Protein AF-A0A3B0YNT1-F1 (afdb_monomer_lite)

Structure (mmCIF, N/CA/C/O backbone):
data_AF-A0A3B0YNT1-F1
#
_entry.id   AF-A0A3B0YNT1-F1
#
loop_
_atom_site.group_PDB
_atom_site.id
_atom_site.type_symbol
_atom_site.label_atom_id
_atom_site.label_alt_id
_atom_site.label_comp_id
_atom_site.label_asym_id
_atom_site.label_entity_id
_atom_site.label_seq_id
_atom_site.pdbx_PDB_ins_code
_atom_site.Cartn_x
_atom_site.Cartn_y
_atom_site.Cartn_z
_atom_site.occupancy
_atom_site.B_iso_or_equiv
_atom_site.auth_seq_id
_atom_site.auth_comp_id
_atom_site.auth_asym_id
_atom_site.auth_atom_id
_atom_site.pdbx_PDB_model_num
ATOM 1 N N . ALA A 1 1 ? -10.530 -6.717 -7.337 1.00 82.69 1 ALA A N 1
ATOM 2 C CA . ALA A 1 1 ? -10.823 -7.277 -6.006 1.00 82.69 1 ALA A CA 1
ATOM 3 C C . ALA A 1 1 ? -12.013 -6.516 -5.435 1.00 82.69 1 ALA A C 1
ATOM 5 O O . ALA A 1 1 ? -12.396 -5.521 -6.038 1.00 82.69 1 ALA A O 1
ATOM 6 N N . GLY A 1 2 ? -12.631 -6.996 -4.361 1.00 87.44 2 GLY A N 1
ATOM 7 C CA . GLY A 1 2 ? -13.649 -6.229 -3.646 1.00 87.44 2 GLY A CA 1
ATOM 8 C C . GLY A 1 2 ? -13.681 -6.612 -2.176 1.00 87.44 2 GLY A C 1
ATOM 9 O O . GLY A 1 2 ? -13.383 -7.758 -1.836 1.00 87.44 2 GLY A O 1
ATOM 10 N N . LEU A 1 3 ? -14.031 -5.657 -1.325 1.00 87.06 3 LEU A N 1
ATOM 11 C CA . LEU A 1 3 ? -14.045 -5.813 0.122 1.00 87.06 3 LEU A CA 1
ATOM 12 C C . LEU A 1 3 ? -15.486 -5.715 0.644 1.00 87.06 3 LEU A C 1
ATOM 14 O O . LEU A 1 3 ? -16.191 -4.754 0.346 1.00 87.06 3 LEU A O 1
ATOM 18 N N . VAL A 1 4 ? -15.930 -6.724 1.401 1.00 87.44 4 VAL A N 1
ATOM 19 C CA . VAL A 1 4 ? -17.260 -6.772 2.034 1.00 87.44 4 VAL A CA 1
ATOM 20 C C . VAL A 1 4 ? -17.080 -7.149 3.501 1.00 87.44 4 VAL A C 1
ATOM 22 O O . VAL A 1 4 ? -16.657 -8.266 3.811 1.00 87.44 4 VAL A O 1
ATOM 25 N N . GLY A 1 5 ? -17.373 -6.226 4.418 1.00 87.31 5 GLY A N 1
ATOM 26 C CA . GLY A 1 5 ? -17.035 -6.382 5.832 1.00 87.31 5 GLY A CA 1
ATOM 27 C C . GLY A 1 5 ? -15.545 -6.687 6.016 1.00 87.31 5 GLY A C 1
ATOM 28 O O . GLY A 1 5 ? -14.683 -5.915 5.611 1.00 87.31 5 GLY A O 1
ATOM 29 N N . THR A 1 6 ? -15.226 -7.846 6.593 1.00 88.81 6 THR A N 1
ATOM 30 C CA . THR A 1 6 ? -13.840 -8.309 6.803 1.00 88.81 6 THR A CA 1
ATOM 31 C C . THR A 1 6 ? -13.344 -9.285 5.729 1.00 88.81 6 THR A C 1
ATOM 33 O O . THR A 1 6 ? -12.301 -9.918 5.898 1.00 88.81 6 THR A O 1
ATOM 36 N N . GLN A 1 7 ? -14.093 -9.452 4.634 1.00 91.44 7 GLN A N 1
ATOM 37 C CA . GLN A 1 7 ? -13.800 -10.428 3.587 1.00 91.44 7 GLN A CA 1
ATOM 38 C C . GLN A 1 7 ? -13.289 -9.752 2.319 1.00 91.44 7 GLN A C 1
ATOM 40 O O . GLN A 1 7 ? -13.986 -8.945 1.703 1.00 91.44 7 GLN A O 1
ATOM 45 N N . LEU A 1 8 ? -12.093 -10.154 1.891 1.00 93.25 8 LEU A N 1
ATOM 46 C CA . LEU A 1 8 ? -11.537 -9.798 0.593 1.00 93.25 8 LEU A CA 1
ATOM 47 C C . LEU A 1 8 ? -11.936 -10.853 -0.447 1.00 93.25 8 LEU A C 1
ATOM 49 O O . LEU A 1 8 ? -11.537 -12.014 -0.360 1.00 93.25 8 LEU A O 1
ATOM 53 N N . LEU A 1 9 ? -12.723 -10.443 -1.436 1.00 93.88 9 LEU A N 1
ATOM 54 C CA . LEU A 1 9 ? -13.252 -11.298 -2.492 1.00 93.88 9 LEU A CA 1
ATOM 55 C C . LEU A 1 9 ? -12.422 -11.141 -3.770 1.00 93.88 9 LEU A C 1
ATOM 57 O O . LEU A 1 9 ? -12.279 -10.044 -4.324 1.00 93.88 9 LEU A O 1
ATOM 61 N N . LEU A 1 10 ? -11.890 -12.265 -4.250 1.00 95.44 10 LEU A N 1
ATOM 62 C CA . LEU A 1 10 ? -11.011 -12.342 -5.414 1.00 95.44 10 LEU A CA 1
ATOM 63 C C . LEU A 1 10 ? -11.573 -13.331 -6.441 1.00 95.44 10 LEU A C 1
ATOM 65 O O . LEU A 1 10 ? -12.168 -14.348 -6.091 1.00 95.44 10 LEU A O 1
ATOM 69 N N . ARG A 1 11 ? -11.357 -13.020 -7.716 1.00 95.44 11 ARG A N 1
ATOM 70 C CA . ARG A 1 11 ? -11.454 -13.968 -8.835 1.00 95.44 11 ARG A CA 1
ATOM 71 C C . ARG A 1 11 ? -10.069 -14.545 -9.123 1.00 95.44 11 ARG A C 1
ATOM 73 O O . ARG A 1 11 ? -9.078 -13.882 -8.821 1.00 95.44 11 ARG A O 1
ATOM 80 N N . ASP A 1 12 ? -10.003 -15.699 -9.777 1.00 94.38 12 ASP A N 1
ATOM 81 C CA . ASP A 1 12 ? -8.734 -16.351 -10.146 1.00 94.38 12 ASP A CA 1
ATOM 82 C C . ASP A 1 12 ? -7.825 -15.465 -11.017 1.00 94.38 12 ASP A C 1
ATOM 84 O O . ASP A 1 12 ? -6.605 -15.581 -10.970 1.00 94.38 12 ASP A O 1
ATOM 88 N N . ASP A 1 13 ? -8.415 -14.552 -11.791 1.00 94.56 13 ASP A N 1
ATOM 89 C CA . ASP A 1 13 ? -7.719 -13.588 -12.645 1.00 94.56 13 ASP A CA 1
ATOM 90 C C . ASP A 1 13 ? -7.453 -12.239 -11.958 1.00 94.56 13 ASP A C 1
ATOM 92 O O . ASP A 1 13 ? -7.007 -11.294 -12.608 1.00 94.56 13 ASP A O 1
ATOM 96 N N . THR A 1 14 ? -7.735 -12.109 -10.656 1.00 95.06 14 THR A N 1
ATOM 97 C CA . THR A 1 14 ? -7.558 -10.834 -9.953 1.00 95.06 14 THR A CA 1
ATOM 98 C C . THR A 1 14 ? -6.074 -10.504 -9.811 1.00 95.06 14 THR A C 1
ATOM 100 O O . THR A 1 14 ? -5.343 -11.262 -9.168 1.00 95.06 14 THR A O 1
ATOM 103 N N . PRO A 1 15 ? -5.616 -9.353 -10.339 1.00 95.56 15 PRO A N 1
ATOM 104 C CA . PRO A 1 15 ? -4.232 -8.941 -10.185 1.00 95.56 15 PRO A CA 1
ATOM 105 C C . PRO A 1 15 ? -3.861 -8.736 -8.716 1.00 95.56 15 PRO A C 1
ATOM 107 O O . PRO A 1 15 ? -4.650 -8.220 -7.917 1.00 95.56 15 PRO A O 1
ATOM 110 N N . VAL A 1 16 ? -2.619 -9.080 -8.375 1.00 96.06 16 VAL A N 1
ATOM 111 C CA . VAL A 1 16 ? -2.100 -8.953 -7.007 1.00 96.06 16 VAL A CA 1
ATOM 112 C C . VAL A 1 16 ? -2.138 -7.503 -6.521 1.00 96.06 16 VAL A C 1
ATOM 114 O O . VAL A 1 16 ? -2.473 -7.274 -5.362 1.00 96.06 16 VAL A O 1
ATOM 117 N N . HIS A 1 17 ? -1.861 -6.524 -7.394 1.00 96.00 17 HIS A N 1
ATOM 118 C CA . HIS A 1 17 ? -1.937 -5.108 -7.023 1.00 96.00 17 HIS A CA 1
ATOM 119 C C . HIS A 1 17 ? -3.351 -4.727 -6.561 1.00 96.00 17 HIS A C 1
ATOM 121 O O . HIS A 1 17 ? -3.495 -4.123 -5.507 1.00 96.00 17 HIS A O 1
ATOM 127 N N . SER A 1 18 ? -4.403 -5.164 -7.268 1.00 96.25 18 SER A N 1
ATOM 128 C CA . SER A 1 18 ? -5.783 -4.904 -6.850 1.00 96.25 18 SER A CA 1
ATOM 129 C C . SER A 1 18 ? -6.120 -5.593 -5.531 1.00 96.25 18 SER A C 1
ATOM 131 O O . SER A 1 18 ? -6.785 -5.001 -4.695 1.00 96.25 18 SER A O 1
ATOM 133 N N . ALA A 1 19 ? -5.690 -6.843 -5.336 1.00 96.56 19 ALA A N 1
ATOM 134 C CA . ALA A 1 19 ? -5.953 -7.563 -4.090 1.00 96.56 19 ALA A CA 1
ATOM 135 C C . ALA A 1 19 ? -5.291 -6.880 -2.883 1.00 96.56 19 ALA A C 1
ATOM 137 O O . ALA A 1 19 ? -5.925 -6.711 -1.844 1.00 96.56 19 ALA A O 1
ATOM 138 N N . LEU A 1 20 ? -4.031 -6.459 -3.031 1.00 96.88 20 LEU A N 1
ATOM 139 C CA . LEU A 1 20 ? -3.311 -5.757 -1.973 1.00 96.88 20 LEU A CA 1
ATOM 140 C C . LEU A 1 20 ? -3.866 -4.359 -1.714 1.00 96.88 20 LEU A C 1
ATOM 142 O O . LEU A 1 20 ? -3.924 -3.969 -0.555 1.00 96.88 20 LEU A O 1
ATOM 146 N N . HIS A 1 21 ? -4.295 -3.635 -2.748 1.00 97.06 21 HIS A N 1
ATOM 147 C CA . HIS A 1 21 ? -4.902 -2.313 -2.593 1.00 97.06 21 HIS A CA 1
ATOM 148 C C . HIS A 1 21 ? -6.154 -2.372 -1.702 1.00 97.06 21 HIS A C 1
ATOM 150 O O . HIS A 1 21 ? -6.222 -1.699 -0.678 1.00 97.06 21 HIS A O 1
ATOM 156 N N . GLU A 1 22 ? -7.075 -3.293 -1.997 1.00 96.06 22 GLU A N 1
ATOM 157 C CA . GLU A 1 22 ? -8.269 -3.522 -1.169 1.00 96.06 22 GLU A CA 1
ATOM 158 C C . GLU A 1 22 ? -7.934 -3.978 0.259 1.00 96.06 22 GLU A C 1
ATOM 160 O O . GLU A 1 22 ? -8.560 -3.542 1.224 1.00 96.06 22 GLU A O 1
ATOM 165 N N . ALA A 1 23 ? -6.919 -4.833 0.430 1.00 96.19 23 ALA A N 1
ATOM 166 C CA . ALA A 1 23 ? -6.459 -5.213 1.765 1.00 96.19 23 ALA A CA 1
ATOM 167 C C . ALA A 1 23 ? -5.916 -4.004 2.547 1.00 96.19 23 ALA A C 1
ATOM 169 O O . ALA A 1 23 ? -6.160 -3.884 3.747 1.00 96.19 23 ALA A O 1
ATOM 170 N N . CYS A 1 24 ? -5.206 -3.095 1.875 1.00 97.12 24 CYS A N 1
ATOM 171 C CA . CYS A 1 24 ? -4.672 -1.883 2.486 1.00 97.12 24 CYS A CA 1
ATOM 172 C C . CYS A 1 24 ? -5.785 -0.904 2.870 1.00 97.12 24 CYS A C 1
ATOM 174 O O . CYS A 1 24 ? -5.703 -0.342 3.960 1.00 97.12 24 CYS A O 1
ATOM 176 N N . HIS A 1 25 ? -6.860 -0.777 2.079 1.00 96.31 25 HIS A N 1
ATOM 177 C CA . HIS A 1 25 ? -8.051 -0.033 2.511 1.00 96.31 25 HIS A CA 1
ATOM 178 C C . HIS A 1 25 ? -8.581 -0.559 3.840 1.00 96.31 25 HIS A C 1
ATOM 180 O O . HIS A 1 25 ? -8.790 0.219 4.763 1.00 96.31 25 HIS A O 1
ATOM 186 N N . PHE A 1 26 ? -8.743 -1.878 3.989 1.00 95.75 26 PHE A N 1
ATOM 187 C CA . PHE A 1 26 ? -9.222 -2.449 5.251 1.00 95.75 26 PHE A CA 1
ATOM 188 C C . PHE A 1 26 ? -8.317 -2.094 6.445 1.00 95.75 26 PHE A C 1
ATOM 190 O O . PHE A 1 26 ? -8.806 -1.791 7.538 1.00 95.75 26 PHE A O 1
ATOM 197 N N . ILE A 1 27 ? -6.996 -2.122 6.241 1.00 97.06 27 ILE A N 1
ATOM 198 C CA . ILE A 1 27 ? -6.006 -1.809 7.279 1.00 97.06 27 ILE A CA 1
ATOM 199 C C . ILE A 1 27 ? -6.063 -0.325 7.676 1.00 97.06 27 ILE A C 1
ATOM 201 O O . ILE A 1 27 ? -6.071 -0.027 8.872 1.00 97.06 27 ILE A O 1
ATOM 205 N N . CYS A 1 28 ? -6.138 0.580 6.696 1.00 96.88 28 CYS A N 1
ATOM 206 C CA . CYS A 1 28 ? -6.153 2.036 6.889 1.00 96.88 28 CYS A CA 1
ATOM 207 C C . CYS A 1 28 ? -7.521 2.596 7.315 1.00 96.88 28 CYS A C 1
ATOM 209 O O . CYS A 1 28 ? -7.622 3.733 7.772 1.00 96.88 28 CYS A O 1
ATOM 211 N N . MET A 1 29 ? -8.590 1.821 7.180 1.00 94.81 29 MET A N 1
ATOM 212 C CA . MET A 1 29 ? -9.934 2.242 7.560 1.00 94.81 29 MET A CA 1
ATOM 213 C C . MET A 1 29 ? -10.077 2.367 9.086 1.00 94.81 29 MET A C 1
ATOM 215 O O . MET A 1 29 ? -9.457 1.618 9.835 1.00 94.81 29 MET A O 1
ATOM 219 N N . THR A 1 30 ? -10.908 3.284 9.581 1.00 93.06 30 THR A N 1
ATOM 220 C CA . THR A 1 30 ? -11.226 3.352 11.022 1.00 93.06 30 THR A CA 1
ATOM 221 C C . THR A 1 30 ? -12.120 2.178 11.456 1.00 93.06 30 THR A C 1
ATOM 223 O O . THR A 1 30 ? -12.823 1.603 10.616 1.00 93.06 30 THR A O 1
ATOM 226 N N . PRO A 1 31 ? -12.156 1.804 12.752 1.00 90.62 31 PRO A N 1
ATOM 227 C CA . PRO A 1 31 ? -13.011 0.717 13.234 1.00 90.62 31 PRO A CA 1
ATOM 228 C C . PRO A 1 31 ? -14.488 0.890 12.869 1.00 90.62 31 PRO A C 1
ATOM 230 O O . PRO A 1 31 ? -15.077 -0.032 12.310 1.00 90.62 31 PRO A O 1
ATOM 233 N N . ASP A 1 32 ? -15.047 2.083 13.083 1.00 89.62 32 ASP A N 1
ATOM 234 C CA . ASP A 1 32 ? -16.459 2.373 12.797 1.00 89.62 32 ASP A CA 1
ATOM 235 C C . ASP A 1 32 ? -16.799 2.172 11.311 1.00 89.62 32 ASP A C 1
ATOM 237 O O . ASP A 1 32 ? -17.856 1.641 10.963 1.00 89.62 32 ASP A O 1
ATOM 241 N N . ARG A 1 33 ? -15.883 2.553 10.408 1.00 90.81 33 ARG A N 1
ATOM 242 C CA . ARG A 1 33 ? -16.053 2.344 8.962 1.00 90.81 33 ARG A CA 1
ATOM 243 C C . ARG A 1 33 ? -15.961 0.865 8.591 1.00 90.81 33 ARG A C 1
ATOM 245 O O . ARG A 1 33 ? -16.743 0.416 7.757 1.00 90.81 33 ARG A O 1
ATOM 252 N N . ARG A 1 34 ? -15.081 0.090 9.237 1.00 91.06 34 ARG A N 1
ATOM 253 C CA . ARG A 1 34 ? -14.993 -1.365 9.016 1.00 91.06 34 ARG A CA 1
ATOM 254 C C . ARG A 1 34 ? -16.264 -2.095 9.437 1.00 91.06 34 ARG A C 1
ATOM 256 O O . ARG A 1 34 ? -16.679 -3.018 8.741 1.00 91.06 34 ARG A O 1
ATOM 263 N N . GLU A 1 35 ? -16.887 -1.696 10.546 1.00 85.12 35 GLU A N 1
ATOM 264 C CA . GLU A 1 35 ? -18.137 -2.309 11.018 1.00 85.12 35 GLU A CA 1
ATOM 265 C C . GLU A 1 35 ? -19.300 -2.097 10.037 1.00 85.12 35 GLU A C 1
ATOM 267 O O . GLU A 1 35 ? -20.126 -2.991 9.850 1.00 85.12 35 GLU A O 1
ATOM 272 N N . GLY A 1 36 ? -19.348 -0.933 9.381 1.00 80.81 36 GLY A N 1
ATOM 273 C CA . GLY A 1 36 ? -20.368 -0.584 8.389 1.00 80.81 36 GLY A CA 1
ATOM 274 C C . GLY A 1 36 ? -20.027 -0.952 6.941 1.00 80.81 36 GLY A C 1
ATOM 275 O O . GLY A 1 36 ? -20.813 -0.644 6.040 1.00 80.81 36 GLY A O 1
ATOM 276 N N . LEU A 1 37 ? -18.870 -1.568 6.686 1.00 81.62 37 LEU A N 1
ATOM 277 C CA . LEU A 1 37 ? -18.356 -1.738 5.332 1.00 81.62 37 LEU A CA 1
ATOM 278 C C . LEU A 1 37 ? -19.176 -2.752 4.528 1.00 81.62 37 LEU A C 1
ATOM 280 O O . LEU A 1 37 ? -19.165 -3.951 4.810 1.00 81.62 37 LEU A O 1
ATOM 284 N N . HIS A 1 38 ? -19.822 -2.280 3.461 1.00 75.25 38 HIS A N 1
ATOM 285 C CA . HIS A 1 38 ? -20.520 -3.150 2.515 1.00 75.25 38 HIS A CA 1
ATOM 286 C C . HIS A 1 38 ? -19.754 -3.327 1.199 1.00 75.25 38 HIS A C 1
ATOM 288 O O . HIS A 1 38 ? -19.582 -4.456 0.761 1.00 75.25 38 HIS A O 1
ATOM 294 N N . THR A 1 39 ? -19.300 -2.243 0.567 1.00 71.94 39 THR A N 1
ATOM 295 C CA . THR A 1 39 ? -18.493 -2.284 -0.676 1.00 71.94 39 THR A CA 1
ATOM 296 C C . THR A 1 39 ? -17.679 -1.016 -0.909 1.00 71.94 39 THR A C 1
ATOM 298 O O . THR A 1 39 ? -16.667 -1.071 -1.595 1.00 71.94 39 THR A O 1
ATOM 301 N N . ASP A 1 40 ? -18.149 0.129 -0.408 1.00 74.81 40 ASP A N 1
ATOM 302 C CA . ASP A 1 40 ? -17.440 1.400 -0.525 1.00 74.81 40 ASP A CA 1
ATOM 303 C C . ASP A 1 40 ? -16.547 1.587 0.696 1.00 74.81 40 ASP A C 1
ATOM 305 O O . ASP A 1 40 ? -17.046 1.728 1.816 1.00 74.81 40 ASP A O 1
ATOM 309 N N . ALA A 1 41 ? -15.235 1.549 0.471 1.00 72.56 41 ALA A N 1
ATOM 310 C CA . ALA A 1 41 ? -14.278 1.823 1.522 1.00 72.56 41 ALA A CA 1
ATOM 311 C C . ALA A 1 41 ? -14.395 3.277 2.000 1.00 72.56 41 ALA A C 1
ATOM 313 O O . ALA A 1 41 ? -14.248 3.525 3.197 1.00 72.56 41 ALA A O 1
ATOM 314 N N . GLY A 1 42 ? -14.714 4.225 1.110 1.00 78.81 42 GLY A N 1
ATOM 315 C CA . GLY A 1 42 ? -14.539 5.657 1.344 1.00 78.81 42 GLY A CA 1
ATOM 316 C C . GLY A 1 42 ? -13.079 6.015 1.645 1.00 78.81 42 GLY A C 1
ATOM 317 O O . GLY A 1 42 ? -12.187 5.188 1.491 1.00 78.81 42 GLY A O 1
ATOM 318 N N . GLY A 1 43 ? -12.850 7.225 2.148 1.00 83.38 43 GLY A N 1
ATOM 319 C CA . GLY A 1 43 ? -11.514 7.725 2.480 1.00 83.38 43 GLY A CA 1
ATOM 320 C C . GLY A 1 43 ? -11.299 9.119 1.908 1.00 83.38 43 GLY A C 1
ATOM 321 O O . GLY A 1 43 ? -12.067 9.582 1.060 1.00 83.38 43 GLY A O 1
ATOM 322 N N . ASP A 1 44 ? -10.290 9.813 2.417 1.00 90.44 44 ASP A N 1
ATOM 323 C CA . ASP A 1 44 ? -9.808 11.056 1.828 1.00 90.44 44 ASP A CA 1
ATOM 324 C C . ASP A 1 44 ? -8.527 10.809 1.021 1.00 90.44 44 ASP A C 1
ATOM 326 O O . ASP A 1 44 ? -8.010 9.697 0.943 1.00 90.44 44 ASP A O 1
ATOM 330 N N . TYR A 1 45 ? -8.035 11.861 0.374 1.00 91.56 45 TYR A N 1
ATOM 331 C CA . TYR A 1 45 ? -6.847 11.780 -0.471 1.00 91.56 45 TYR A CA 1
ATOM 332 C C . TYR A 1 45 ? -5.597 11.309 0.291 1.00 91.56 45 TYR A C 1
ATOM 334 O O . TYR A 1 45 ? -4.762 10.607 -0.281 1.00 91.56 45 TYR A O 1
ATOM 342 N N . ASP A 1 46 ? -5.474 11.672 1.568 1.00 94.88 46 ASP A N 1
ATOM 343 C CA . ASP A 1 46 ? -4.312 11.320 2.381 1.00 94.88 46 ASP A CA 1
ATOM 344 C C . ASP A 1 46 ? -4.353 9.826 2.738 1.00 94.88 46 ASP A C 1
ATOM 346 O O . ASP A 1 46 ? -3.353 9.120 2.579 1.00 94.88 46 ASP A O 1
ATOM 350 N N . GLU A 1 47 ? -5.534 9.310 3.100 1.00 96.19 47 GLU A N 1
ATOM 351 C CA . GLU A 1 47 ? -5.762 7.880 3.325 1.00 96.19 47 GLU A CA 1
ATOM 352 C C . GLU A 1 47 ? -5.513 7.051 2.051 1.00 96.19 47 GLU A C 1
ATOM 354 O O . GLU A 1 47 ? -4.869 6.005 2.116 1.00 96.19 47 GLU A O 1
ATOM 359 N N . GLU A 1 48 ? -5.939 7.524 0.877 1.00 96.38 48 GLU A N 1
ATOM 360 C CA . GLU A 1 48 ? -5.681 6.853 -0.408 1.00 96.38 48 GLU A CA 1
ATOM 361 C C . GLU A 1 48 ? -4.181 6.748 -0.736 1.00 96.38 48 GLU A C 1
ATOM 363 O O . GLU A 1 48 ? -3.687 5.700 -1.176 1.00 96.38 48 GLU A O 1
ATOM 368 N N . ASN A 1 49 ? -3.410 7.810 -0.481 1.00 96.94 49 ASN A N 1
ATOM 369 C CA . ASN A 1 49 ? -1.957 7.767 -0.661 1.00 96.94 49 ASN A CA 1
ATOM 370 C C . ASN A 1 49 ? -1.296 6.821 0.346 1.00 96.94 49 ASN A C 1
ATOM 372 O O . ASN A 1 49 ? -0.395 6.062 -0.025 1.00 96.94 49 ASN A O 1
ATOM 376 N N . ALA A 1 50 ? -1.762 6.817 1.597 1.00 97.81 50 ALA A N 1
ATOM 377 C CA . ALA A 1 50 ? -1.314 5.878 2.619 1.00 97.81 50 ALA A CA 1
ATOM 378 C C . ALA A 1 50 ? -1.598 4.419 2.219 1.00 97.81 50 ALA A C 1
ATOM 380 O O . ALA A 1 50 ? -0.719 3.563 2.340 1.00 97.81 50 ALA A O 1
ATOM 381 N N . VAL A 1 51 ? -2.776 4.132 1.659 1.00 97.75 51 VAL A N 1
ATOM 382 C CA . VAL A 1 51 ? -3.134 2.819 1.096 1.00 97.75 51 VAL A CA 1
ATOM 383 C C . VAL A 1 51 ? -2.153 2.409 -0.007 1.00 97.75 51 VAL A C 1
ATOM 385 O O . VAL A 1 51 ? -1.605 1.303 0.037 1.00 97.75 51 VAL A O 1
ATOM 388 N N . CYS A 1 52 ? -1.857 3.302 -0.956 1.00 97.75 52 CYS A N 1
ATOM 389 C CA . CYS A 1 52 ? -0.880 3.046 -2.020 1.00 97.75 52 CYS A CA 1
ATOM 390 C C . CYS A 1 52 ? 0.532 2.791 -1.469 1.00 97.75 52 CYS A C 1
ATOM 392 O O . CYS A 1 52 ? 1.255 1.917 -1.955 1.00 97.75 52 CYS A O 1
ATOM 394 N N . TYR A 1 53 ? 0.934 3.538 -0.441 1.00 98.31 53 TYR A N 1
ATOM 395 C CA . TYR A 1 53 ? 2.254 3.407 0.169 1.00 98.31 53 TYR A CA 1
ATOM 396 C C . TYR A 1 53 ? 2.389 2.065 0.895 1.00 98.31 53 TYR A C 1
ATOM 398 O O . TYR A 1 53 ? 3.358 1.324 0.695 1.00 98.31 53 TYR A O 1
ATOM 406 N N . LEU A 1 54 ? 1.377 1.707 1.691 1.00 98.50 5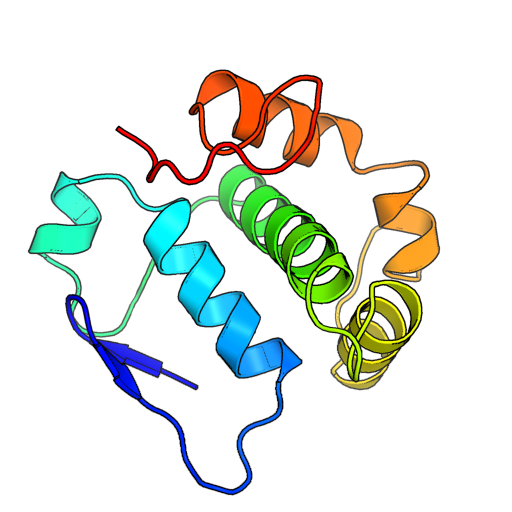4 LEU A N 1
ATOM 407 C CA . LEU A 1 54 ? 1.307 0.441 2.410 1.00 98.50 54 LEU A CA 1
ATOM 408 C C . LEU A 1 54 ? 1.304 -0.757 1.453 1.00 98.50 54 LEU A C 1
ATOM 410 O O . LEU A 1 54 ? 2.010 -1.738 1.699 1.00 98.50 54 LEU A O 1
ATOM 414 N N . GLN A 1 55 ? 0.583 -0.659 0.333 1.00 98.31 55 GLN A N 1
ATOM 415 C CA . GLN A 1 55 ? 0.552 -1.679 -0.716 1.00 98.31 55 GLN A CA 1
ATOM 416 C C . GLN A 1 55 ? 1.962 -2.013 -1.224 1.00 98.31 55 GLN A C 1
ATOM 418 O O . GLN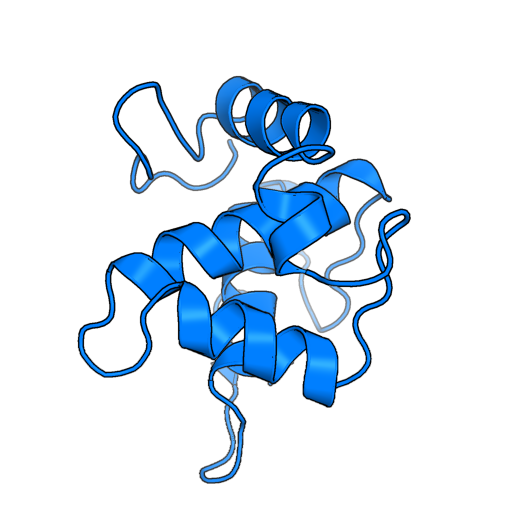 A 1 55 ? 2.311 -3.190 -1.356 1.00 98.31 55 GLN A O 1
ATOM 423 N N . ILE A 1 56 ? 2.802 -1.001 -1.458 1.00 98.31 56 ILE A N 1
ATOM 424 C CA . ILE A 1 56 ? 4.193 -1.196 -1.890 1.00 98.31 56 ILE A CA 1
ATOM 425 C C . ILE A 1 56 ? 5.023 -1.823 -0.766 1.00 98.31 56 ILE A C 1
ATOM 427 O O . ILE A 1 56 ? 5.800 -2.749 -1.018 1.00 98.31 56 ILE A O 1
ATOM 431 N N . LEU A 1 57 ? 4.861 -1.373 0.483 1.00 98.19 57 LEU A N 1
ATOM 432 C CA . LEU A 1 57 ? 5.584 -1.953 1.618 1.00 98.19 57 LEU A CA 1
ATOM 433 C C . LEU A 1 57 ? 5.285 -3.444 1.793 1.00 98.19 57 LEU A C 1
ATOM 435 O O . LEU A 1 57 ? 6.231 -4.232 1.883 1.00 98.19 57 LEU A O 1
ATOM 439 N N . LEU A 1 58 ? 4.003 -3.820 1.790 1.00 98.12 58 LEU A N 1
ATOM 440 C CA . LEU A 1 58 ? 3.550 -5.204 1.928 1.00 98.12 58 LEU A CA 1
ATOM 441 C C . LEU A 1 58 ? 3.985 -6.068 0.746 1.00 98.12 58 LEU A C 1
ATOM 443 O O . LEU A 1 58 ? 4.435 -7.194 0.950 1.00 98.12 58 LEU A O 1
ATOM 447 N N . ALA A 1 59 ? 3.944 -5.540 -0.480 1.00 98.06 59 ALA A N 1
ATOM 448 C CA . ALA A 1 59 ? 4.457 -6.252 -1.648 1.00 98.06 59 ALA A CA 1
ATOM 449 C C . ALA A 1 59 ? 5.943 -6.614 -1.507 1.00 98.06 5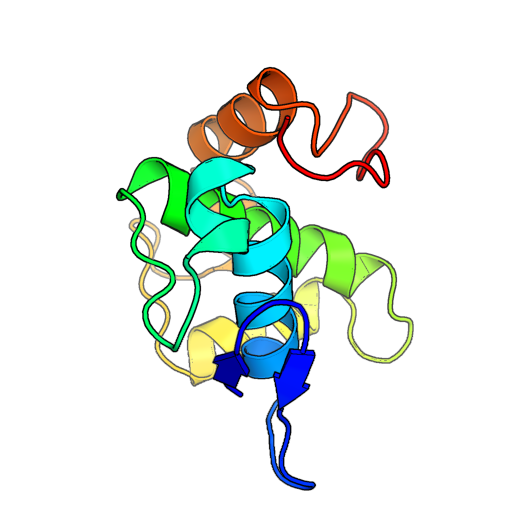9 ALA A C 1
ATOM 451 O O . ALA A 1 59 ? 6.368 -7.676 -1.957 1.00 98.06 59 ALA A O 1
ATOM 452 N N . GLY A 1 60 ? 6.730 -5.771 -0.829 1.00 97.62 60 GLY A N 1
ATOM 453 C CA . GLY A 1 60 ? 8.130 -6.050 -0.502 1.00 97.62 60 GLY A CA 1
ATOM 454 C C . GLY A 1 60 ? 8.352 -7.273 0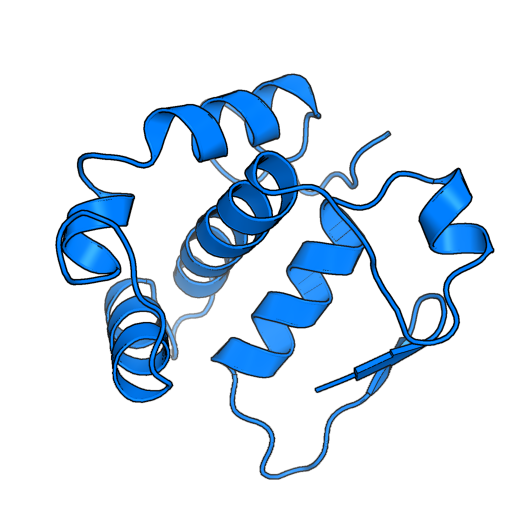.393 1.00 97.62 60 GLY A C 1
ATOM 455 O O . GLY A 1 60 ? 9.460 -7.801 0.415 1.00 97.62 60 GLY A O 1
ATOM 456 N N . LEU A 1 61 ? 7.321 -7.736 1.103 1.00 96.12 61 LEU A N 1
ATOM 457 C CA . LEU A 1 61 ? 7.366 -8.933 1.947 1.00 96.12 61 LEU A CA 1
ATOM 458 C C . LEU A 1 61 ? 6.970 -10.209 1.192 1.00 96.12 61 LEU A C 1
ATOM 460 O O . LEU A 1 61 ? 7.117 -11.304 1.729 1.00 96.12 61 LEU A O 1
ATOM 464 N N . LEU A 1 62 ? 6.470 -10.082 -0.041 1.00 96.12 62 LEU A N 1
ATOM 465 C CA . LEU A 1 62 ? 6.049 -11.196 -0.885 1.00 96.12 62 LEU A CA 1
ATOM 466 C C . LEU A 1 62 ? 7.172 -11.538 -1.882 1.00 96.12 62 LEU A C 1
ATOM 468 O O . LEU A 1 62 ? 7.402 -10.754 -2.807 1.00 96.12 62 LEU A O 1
ATOM 472 N N . PRO A 1 63 ? 7.855 -12.695 -1.752 1.00 92.69 63 PRO A N 1
ATOM 473 C CA . PRO A 1 63 ? 9.046 -13.011 -2.551 1.00 92.69 63 PRO A CA 1
ATOM 474 C C . PRO A 1 63 ? 8.835 -12.992 -4.071 1.00 92.69 63 PRO A C 1
ATOM 476 O O . PRO A 1 63 ? 9.748 -12.644 -4.812 1.00 92.69 63 PRO A O 1
ATOM 479 N N . GLU A 1 64 ? 7.639 -13.351 -4.542 1.00 92.69 64 GLU A N 1
ATOM 480 C CA . GLU A 1 64 ? 7.301 -13.429 -5.975 1.00 92.69 64 GLU A CA 1
ATOM 481 C C . GLU A 1 64 ? 6.743 -12.114 -6.546 1.00 92.69 64 GLU A C 1
ATOM 483 O O . GLU A 1 64 ? 6.473 -11.999 -7.747 1.00 92.69 64 GLU A O 1
ATOM 488 N N . VAL A 1 65 ? 6.529 -11.119 -5.684 1.00 96.44 65 VAL A N 1
ATOM 489 C CA . VAL A 1 65 ? 5.990 -9.814 -6.065 1.00 96.44 65 VAL A CA 1
ATOM 490 C C . VAL A 1 65 ? 7.093 -8.781 -5.911 1.00 96.44 65 VAL A C 1
ATOM 492 O O . VAL A 1 65 ? 7.656 -8.338 -6.905 1.00 96.44 65 VAL A O 1
ATOM 495 N N . GLY A 1 66 ? 7.471 -8.447 -4.679 1.00 97.94 66 GLY A N 1
ATOM 496 C CA . GLY A 1 66 ? 8.446 -7.403 -4.407 1.00 97.94 66 GLY A CA 1
ATOM 497 C C . GLY A 1 66 ? 7.936 -5.993 -4.732 1.00 97.94 66 GLY A C 1
ATOM 498 O O . GLY A 1 66 ? 6.930 -5.785 -5.414 1.00 97.94 66 GLY A O 1
ATOM 499 N N . ARG A 1 67 ? 8.664 -4.988 -4.235 1.00 98.00 67 ARG A N 1
ATOM 500 C CA . ARG A 1 67 ? 8.294 -3.571 -4.398 1.00 98.00 67 ARG A CA 1
ATOM 501 C C . ARG A 1 67 ? 8.367 -3.118 -5.852 1.00 98.00 67 ARG A C 1
ATOM 503 O O . ARG A 1 67 ? 7.461 -2.450 -6.331 1.00 98.00 67 ARG A O 1
ATOM 510 N N . GLU A 1 68 ? 9.439 -3.484 -6.553 1.00 97.56 68 GLU A N 1
ATOM 511 C CA . GLU A 1 68 ? 9.683 -3.017 -7.923 1.00 97.56 68 GLU A CA 1
ATOM 512 C C . GLU A 1 68 ? 8.593 -3.471 -8.892 1.00 97.56 68 GLU A C 1
ATOM 514 O O . GLU A 1 68 ? 8.059 -2.649 -9.635 1.00 97.56 68 GLU A O 1
ATOM 519 N N . ARG A 1 69 ? 8.210 -4.753 -8.838 1.00 97.81 69 ARG A N 1
ATOM 520 C CA . ARG A 1 69 ? 7.108 -5.267 -9.652 1.00 97.81 69 ARG A CA 1
ATOM 521 C C . ARG A 1 69 ? 5.787 -4.606 -9.280 1.00 97.81 69 ARG A C 1
ATOM 523 O O . ARG A 1 69 ? 5.048 -4.239 -10.179 1.00 97.81 69 ARG A O 1
ATOM 530 N N . MET A 1 70 ? 5.499 -4.429 -7.986 1.00 98.31 70 MET A N 1
ATOM 531 C CA . MET A 1 70 ? 4.258 -3.784 -7.546 1.00 98.31 70 MET A CA 1
ATOM 532 C C . MET A 1 70 ? 4.112 -2.379 -8.130 1.00 98.31 70 MET A C 1
ATOM 534 O O . MET A 1 70 ? 3.071 -2.055 -8.688 1.00 98.31 70 MET A O 1
ATOM 538 N N . MET A 1 71 ? 5.170 -1.568 -8.061 1.00 98.12 71 MET A N 1
ATOM 539 C CA . MET A 1 71 ? 5.157 -0.219 -8.630 1.00 98.12 71 MET A CA 1
ATOM 540 C C . MET A 1 71 ? 4.968 -0.242 -10.155 1.00 98.12 71 MET A C 1
ATOM 542 O O . MET A 1 71 ? 4.228 0.579 -10.685 1.00 98.12 71 MET A O 1
ATOM 546 N N . ALA A 1 72 ? 5.577 -1.205 -10.855 1.00 97.56 72 ALA A N 1
ATOM 547 C CA . ALA A 1 72 ? 5.377 -1.377 -12.294 1.00 97.56 72 ALA A CA 1
ATOM 548 C C . ALA A 1 72 ? 3.943 -1.820 -12.647 1.00 97.56 72 ALA A C 1
ATOM 550 O O . ALA A 1 72 ? 3.369 -1.309 -13.606 1.00 97.56 72 ALA A O 1
ATOM 551 N N . ASP A 1 73 ? 3.355 -2.734 -11.870 1.00 97.50 73 ASP A N 1
ATOM 552 C CA . ASP A 1 73 ? 1.970 -3.187 -12.039 1.00 97.50 73 ASP A CA 1
ATOM 553 C C . ASP A 1 73 ? 0.986 -2.027 -11.780 1.00 97.50 73 ASP A C 1
ATOM 555 O O . ASP A 1 73 ? 0.030 -1.852 -12.534 1.00 97.50 73 ASP A O 1
ATOM 559 N N . MET A 1 74 ? 1.246 -1.193 -10.763 1.00 97.56 74 MET A N 1
ATOM 560 C CA . MET A 1 74 ? 0.479 0.030 -10.482 1.00 97.56 74 MET A CA 1
ATOM 561 C C . MET A 1 74 ? 0.550 1.026 -11.649 1.00 97.56 74 MET A C 1
ATOM 563 O O . MET A 1 74 ? -0.488 1.497 -12.117 1.00 97.56 74 MET A O 1
ATOM 567 N N . ASP A 1 75 ? 1.746 1.298 -12.176 1.00 96.94 75 ASP A N 1
ATOM 568 C CA . ASP A 1 75 ? 1.919 2.185 -13.334 1.00 96.94 75 ASP A CA 1
ATOM 569 C C . ASP A 1 75 ? 1.200 1.634 -14.581 1.00 96.94 75 ASP A C 1
ATOM 571 O O . ASP A 1 75 ? 0.500 2.372 -15.274 1.00 96.94 75 ASP A O 1
ATOM 575 N N . ALA A 1 76 ? 1.310 0.328 -14.850 1.00 96.75 76 ALA A N 1
ATOM 576 C CA . ALA A 1 76 ? 0.649 -0.322 -15.985 1.00 96.75 76 ALA A CA 1
ATOM 577 C C . ALA A 1 76 ? -0.885 -0.321 -15.868 1.00 96.75 76 ALA A C 1
ATOM 579 O O . ALA A 1 76 ? -1.580 -0.256 -16.884 1.00 96.75 76 ALA A O 1
ATOM 580 N N . TRP A 1 77 ? -1.411 -0.372 -14.641 1.00 95.88 77 TRP A N 1
ATOM 581 C CA . TRP A 1 77 ? -2.840 -0.231 -14.366 1.00 95.88 77 TRP A CA 1
ATOM 582 C C . TRP A 1 77 ? -3.342 1.212 -14.529 1.00 95.88 77 TRP A C 1
ATOM 584 O O . TRP A 1 77 ? -4.537 1.429 -14.729 1.00 95.88 77 TRP A O 1
ATOM 594 N N . GLY A 1 78 ? -2.436 2.195 -14.490 1.00 94.38 78 GLY A N 1
ATOM 595 C CA . GLY A 1 78 ? -2.740 3.608 -14.711 1.00 94.38 78 GLY A CA 1
ATOM 596 C C . GLY A 1 78 ? -2.766 4.463 -13.445 1.00 94.38 78 GLY A C 1
ATOM 597 O O . GLY A 1 78 ? -3.399 5.520 -13.451 1.00 94.38 78 GLY A O 1
ATOM 598 N N . TYR A 1 79 ? -2.095 4.040 -12.367 1.00 91.06 79 TYR A N 1
ATOM 599 C CA . TYR A 1 79 ? -1.861 4.920 -11.219 1.00 91.06 79 TYR A CA 1
ATOM 600 C C . TYR A 1 79 ? -1.087 6.156 -11.686 1.00 91.06 79 TYR A C 1
ATOM 602 O O . TYR A 1 79 ? -0.123 6.062 -12.445 1.00 91.06 79 TYR A O 1
ATOM 610 N N . SER A 1 80 ? -1.526 7.332 -11.245 1.00 88.31 80 SER A N 1
ATOM 611 C CA . SER A 1 80 ? -0.964 8.605 -11.686 1.00 88.31 80 SER A CA 1
ATOM 612 C C . SER A 1 80 ? -0.599 9.457 -10.484 1.00 88.31 80 SER A C 1
ATOM 614 O O . SER A 1 80 ? -1.450 10.125 -9.902 1.00 88.31 80 SER A O 1
ATOM 616 N N . PHE A 1 81 ? 0.691 9.483 -10.164 1.00 90.12 81 PHE A N 1
ATOM 617 C CA . PHE A 1 81 ? 1.256 10.353 -9.137 1.00 90.12 81 PHE A CA 1
ATOM 618 C C . PHE A 1 81 ? 1.926 11.583 -9.754 1.00 90.12 81 PHE A C 1
ATOM 620 O O . PHE A 1 81 ? 2.282 11.597 -10.936 1.00 90.12 81 PHE A O 1
ATOM 627 N N . ARG A 1 82 ? 2.158 12.618 -8.938 1.00 85.75 82 ARG A N 1
ATOM 628 C CA . ARG A 1 82 ? 2.694 13.921 -9.373 1.00 85.75 82 ARG A CA 1
ATOM 629 C C . ARG A 1 82 ? 4.004 13.817 -10.163 1.00 85.75 82 ARG A C 1
ATOM 631 O O . ARG A 1 82 ? 4.223 14.594 -11.089 1.00 85.75 82 ARG A O 1
ATOM 638 N N . LEU A 1 83 ? 4.863 12.854 -9.818 1.00 89.44 83 LEU A N 1
ATOM 639 C CA . LEU A 1 83 ? 6.170 12.646 -10.451 1.00 89.44 83 LEU A CA 1
ATOM 640 C C . LEU A 1 83 ? 6.155 11.662 -11.638 1.00 89.44 83 LEU A C 1
ATOM 642 O O . LEU A 1 83 ? 7.218 11.275 -12.126 1.00 89.44 83 LEU A O 1
ATOM 646 N N . GLY A 1 84 ? 4.973 11.255 -12.113 1.00 89.06 84 GLY A N 1
ATOM 647 C CA . GLY A 1 84 ? 4.792 10.504 -13.362 1.00 89.06 84 GLY A CA 1
ATOM 648 C C . GLY A 1 84 ? 5.114 9.006 -13.316 1.00 89.06 84 GLY A C 1
ATOM 649 O O . GLY A 1 84 ? 4.962 8.336 -14.330 1.00 89.06 84 GLY A O 1
ATOM 650 N N . SER A 1 85 ? 5.554 8.472 -12.176 1.00 95.38 85 SER A N 1
ATOM 651 C CA . SER A 1 85 ? 5.625 7.026 -11.920 1.00 95.38 85 SER A CA 1
ATOM 652 C C . SER A 1 85 ? 5.463 6.752 -10.433 1.00 95.38 85 SER A C 1
ATOM 654 O O . SER A 1 85 ? 5.864 7.570 -9.597 1.00 95.38 85 SER A O 1
ATOM 656 N N . THR A 1 86 ? 4.936 5.579 -10.107 1.00 97.31 86 THR A N 1
ATOM 657 C CA . THR A 1 86 ? 4.763 5.113 -8.732 1.00 97.31 86 THR A CA 1
ATOM 658 C C . THR A 1 86 ? 6.109 5.036 -8.016 1.00 97.31 86 THR A C 1
ATOM 660 O O . THR A 1 86 ? 6.220 5.455 -6.869 1.00 97.31 86 THR A O 1
ATOM 663 N N . LYS A 1 87 ? 7.171 4.593 -8.705 1.00 97.56 87 LYS A N 1
ATOM 664 C CA . LYS A 1 87 ? 8.527 4.565 -8.134 1.00 97.56 87 LYS A CA 1
ATOM 665 C C . LYS A 1 87 ? 9.042 5.956 -7.773 1.00 97.56 87 LYS A C 1
ATOM 667 O O . LYS A 1 87 ? 9.540 6.158 -6.671 1.00 97.56 87 LYS A O 1
ATOM 672 N N . ALA A 1 88 ? 8.915 6.917 -8.689 1.00 97.12 88 ALA A N 1
ATOM 673 C CA . ALA A 1 88 ? 9.362 8.284 -8.445 1.00 97.12 88 ALA A CA 1
ATOM 674 C C . ALA A 1 88 ? 8.641 8.925 -7.259 1.00 97.12 88 ALA A C 1
ATOM 676 O O . ALA A 1 88 ? 9.286 9.656 -6.512 1.00 97.12 88 ALA A O 1
ATOM 677 N N . TRP A 1 89 ? 7.340 8.663 -7.131 1.00 97.88 89 TRP A N 1
ATOM 678 C CA . TRP A 1 89 ? 6.519 9.098 -6.009 1.00 97.88 89 TRP A CA 1
ATOM 679 C C . TRP A 1 89 ? 6.963 8.437 -4.702 1.00 97.88 89 TRP A C 1
ATOM 681 O O . TRP A 1 89 ? 7.372 9.138 -3.784 1.00 97.88 89 TRP A O 1
ATOM 691 N N . PHE A 1 90 ? 7.004 7.103 -4.653 1.00 97.56 90 PHE A N 1
ATOM 692 C CA . PHE A 1 90 ? 7.352 6.349 -3.446 1.00 97.56 90 PHE A CA 1
ATOM 693 C C . PHE A 1 90 ? 8.719 6.737 -2.861 1.00 97.56 90 PHE A C 1
ATOM 695 O O . PHE A 1 90 ? 8.895 6.764 -1.646 1.00 97.56 90 PHE A O 1
ATOM 702 N N . GLU A 1 91 ? 9.698 7.031 -3.720 1.00 96.50 91 GLU A N 1
ATOM 703 C CA . GLU A 1 91 ? 11.058 7.371 -3.297 1.00 96.50 91 GLU A CA 1
ATOM 704 C C . GLU A 1 91 ? 11.252 8.853 -2.926 1.00 96.50 91 GLU A C 1
ATOM 706 O O . GLU A 1 91 ? 12.284 9.168 -2.331 1.00 96.50 91 GLU A O 1
ATOM 711 N N . ARG A 1 92 ? 10.363 9.775 -3.340 1.00 96.50 92 ARG A N 1
ATOM 712 C CA . ARG A 1 92 ? 10.668 11.227 -3.320 1.00 96.50 92 ARG A CA 1
ATOM 713 C C . ARG A 1 92 ? 9.501 12.193 -3.060 1.00 96.50 92 ARG A C 1
ATOM 715 O O . ARG A 1 92 ? 9.748 13.396 -3.071 1.00 96.50 92 ARG A O 1
ATOM 722 N N . ASP A 1 93 ? 8.260 11.719 -2.988 1.00 96.62 93 ASP A N 1
ATOM 723 C 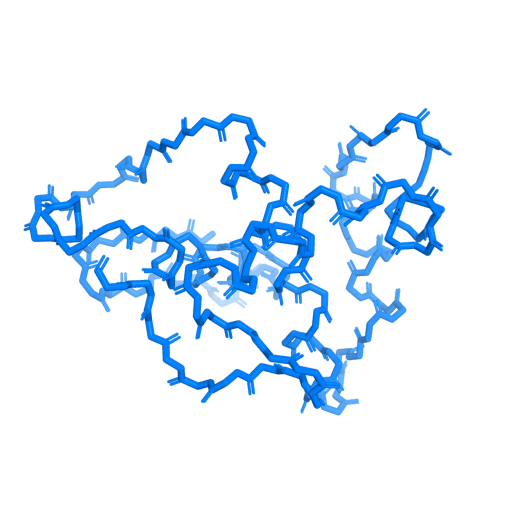CA . ASP A 1 93 ? 7.053 12.565 -2.858 1.00 96.62 93 ASP A CA 1
ATOM 724 C C . ASP A 1 93 ? 5.922 11.803 -2.142 1.00 96.62 93 ASP A C 1
ATOM 726 O O . ASP A 1 93 ? 4.756 11.947 -2.493 1.00 96.62 93 ASP A O 1
ATOM 730 N N . ALA A 1 94 ? 6.276 10.927 -1.200 1.00 96.75 94 ALA A N 1
ATOM 731 C CA . ALA A 1 94 ? 5.337 10.079 -0.457 1.00 96.75 94 ALA A CA 1
ATOM 732 C C . ALA A 1 94 ? 5.547 10.160 1.066 1.00 96.75 94 ALA A C 1
ATOM 734 O O . ALA A 1 94 ? 5.153 9.265 1.819 1.00 96.75 94 ALA A O 1
ATOM 735 N N . GLU A 1 95 ? 6.240 11.203 1.521 1.00 96.75 95 GLU A N 1
ATOM 736 C CA . GLU A 1 95 ? 6.520 11.465 2.928 1.00 96.75 95 GLU A CA 1
ATOM 737 C C . GLU A 1 95 ? 5.231 11.655 3.732 1.00 96.75 95 GLU A C 1
ATOM 739 O O . GLU A 1 95 ? 5.123 11.099 4.819 1.00 96.75 95 GLU A O 1
ATOM 744 N N . ASP A 1 96 ? 4.243 12.345 3.164 1.00 96.81 96 ASP A N 1
ATOM 745 C CA . ASP A 1 96 ? 2.908 12.545 3.735 1.00 96.81 96 ASP A CA 1
ATOM 746 C C . ASP A 1 96 ? 2.182 11.213 3.983 1.00 96.81 96 ASP A C 1
ATOM 748 O O . ASP A 1 96 ? 1.734 10.939 5.095 1.00 96.81 96 ASP A O 1
ATOM 752 N N . ALA A 1 97 ? 2.156 10.332 2.982 1.00 97.50 97 ALA A N 1
ATOM 753 C CA . ALA A 1 97 ? 1.572 8.998 3.088 1.00 97.50 97 ALA A CA 1
ATOM 754 C C . ALA A 1 97 ? 2.266 8.151 4.165 1.00 97.50 97 ALA A C 1
ATOM 756 O O . ALA A 1 97 ? 1.625 7.412 4.917 1.00 97.50 97 ALA A O 1
ATOM 757 N N . ARG A 1 98 ? 3.597 8.255 4.250 1.00 97.69 98 ARG A N 1
ATOM 758 C CA . ARG A 1 98 ? 4.394 7.557 5.261 1.00 97.69 98 ARG A CA 1
ATOM 759 C C . ARG A 1 98 ? 4.124 8.098 6.665 1.00 97.69 98 ARG A C 1
ATOM 761 O O . ARG A 1 98 ? 4.017 7.304 7.596 1.00 97.69 98 ARG A O 1
ATOM 768 N N . GLU A 1 99 ? 4.071 9.416 6.831 1.00 97.56 99 GLU A N 1
ATOM 769 C CA . GLU A 1 99 ? 3.801 10.074 8.113 1.00 97.56 99 GLU A CA 1
ATOM 770 C C . GLU A 1 99 ? 2.408 9.718 8.622 1.00 97.56 99 GLU A C 1
ATOM 772 O O . GLU A 1 99 ? 2.289 9.256 9.755 1.00 97.56 99 GLU A O 1
ATOM 777 N N . TRP A 1 100 ? 1.399 9.775 7.752 1.00 97.50 100 TRP A N 1
ATOM 778 C CA . TRP A 1 100 ? 0.036 9.351 8.063 1.00 97.50 100 TRP A CA 1
ATOM 779 C C . TRP A 1 100 ? -0.009 7.917 8.616 1.00 97.50 100 TRP A C 1
ATOM 781 O O . TRP A 1 100 ? -0.579 7.662 9.673 1.00 97.50 100 TRP A O 1
ATOM 791 N N . LEU A 1 101 ? 0.670 6.964 7.961 1.00 98.19 101 LEU A N 1
ATOM 792 C CA . LEU A 1 101 ? 0.697 5.566 8.416 1.00 98.19 101 LEU A CA 1
ATOM 793 C C . LEU A 1 101 ? 1.390 5.381 9.776 1.00 98.19 101 LEU A C 1
ATOM 795 O O . LEU A 1 101 ? 1.078 4.425 10.489 1.00 98.19 101 LEU A O 1
ATOM 799 N N . ILE A 1 102 ? 2.350 6.245 10.119 1.00 97.62 102 ILE A N 1
ATOM 800 C CA . ILE A 1 102 ? 3.020 6.240 11.427 1.00 97.62 102 ILE A CA 1
ATOM 801 C C . ILE A 1 102 ? 2.097 6.817 12.496 1.00 97.62 102 ILE A C 1
ATOM 803 O O . ILE A 1 102 ? 1.990 6.238 13.577 1.00 97.62 102 ILE A O 1
ATOM 807 N N . GLU A 1 103 ? 1.433 7.936 12.203 1.00 96.75 103 GLU A N 1
ATOM 808 C CA . GLU A 1 103 ? 0.475 8.578 13.109 1.00 96.75 103 GLU A CA 1
ATOM 809 C C . GLU A 1 103 ? -0.681 7.634 13.461 1.00 96.75 103 GLU A C 1
ATOM 811 O O . GLU A 1 103 ? -1.071 7.539 14.625 1.00 96.75 103 GLU A O 1
ATOM 816 N N . GLU A 1 104 ? -1.148 6.861 12.481 1.00 96.88 104 GLU A N 1
ATOM 817 C CA . GLU A 1 104 ? -2.208 5.860 12.636 1.00 96.88 104 GLU A CA 1
ATOM 818 C C . GLU A 1 104 ? -1.698 4.496 13.157 1.00 96.88 104 GLU A C 1
ATOM 820 O O . GLU A 1 104 ? -2.477 3.559 13.344 1.00 96.88 104 GLU A O 1
ATOM 825 N N . GLY A 1 105 ? -0.388 4.352 13.401 1.00 97.00 105 GLY A N 1
ATOM 826 C CA . GLY A 1 105 ? 0.227 3.158 13.999 1.00 97.00 105 GLY A CA 1
ATOM 827 C C . GLY A 1 105 ? 0.297 1.916 13.098 1.00 97.00 105 GLY A C 1
ATOM 828 O O . GLY A 1 105 ? 0.629 0.823 13.568 1.00 97.00 105 GLY A O 1
ATOM 829 N N . VAL A 1 106 ? 0.011 2.057 11.804 1.00 98.06 106 VAL A N 1
ATOM 830 C CA . VAL A 1 106 ? 0.020 0.967 10.810 1.00 98.06 106 VAL A CA 1
ATOM 831 C C . VAL A 1 106 ? 1.447 0.594 10.390 1.00 98.06 106 VAL A C 1
ATOM 833 O O . VAL A 1 106 ? 1.744 -0.565 10.074 1.00 98.06 106 VAL A O 1
ATOM 836 N N . ILE A 1 107 ? 2.361 1.564 10.416 1.00 98.00 107 ILE A N 1
ATOM 837 C CA . ILE A 1 107 ? 3.798 1.343 10.233 1.00 98.00 107 ILE A CA 1
ATOM 838 C C . ILE A 1 107 ? 4.585 2.027 11.355 1.00 98.00 107 ILE A C 1
ATOM 840 O O . ILE A 1 107 ? 4.081 2.900 12.054 1.00 98.00 107 ILE A O 1
ATOM 844 N N . ASP A 1 108 ? 5.845 1.645 11.511 1.00 95.50 108 ASP A N 1
ATOM 845 C CA . ASP A 1 108 ? 6.785 2.243 12.450 1.00 95.50 108 ASP A CA 1
ATOM 846 C C . ASP A 1 108 ? 8.147 2.526 11.781 1.00 95.50 108 ASP A C 1
ATOM 848 O O . ASP A 1 108 ? 8.307 2.479 10.557 1.00 95.50 108 ASP A O 1
ATOM 852 N N . GLY A 1 109 ? 9.161 2.860 12.586 1.00 87.75 109 GLY A N 1
ATOM 853 C CA . GLY A 1 109 ? 10.517 3.118 12.094 1.00 87.75 109 GLY A CA 1
ATOM 854 C C . GLY A 1 109 ? 11.217 1.906 11.458 1.00 87.75 109 GLY A C 1
ATOM 855 O O . GLY A 1 109 ? 12.237 2.090 10.795 1.00 87.75 109 GLY A O 1
ATOM 856 N N . LEU A 1 110 ? 10.700 0.691 11.652 1.00 89.44 110 LEU A N 1
ATOM 857 C CA . LEU A 1 110 ? 11.255 -0.571 11.158 1.00 89.44 110 LEU A CA 1
ATOM 858 C C . LEU A 1 110 ? 10.471 -1.138 9.964 1.00 89.44 110 LEU A C 1
ATOM 860 O O . LEU A 1 110 ? 11.029 -1.922 9.194 1.00 89.44 110 LEU A O 1
ATOM 864 N N . GLY A 1 111 ? 9.212 -0.742 9.775 1.00 92.56 111 GLY A N 1
ATOM 865 C CA . GLY A 1 111 ? 8.382 -1.169 8.650 1.00 92.56 111 GLY A CA 1
ATOM 866 C C . GLY A 1 111 ? 6.917 -1.306 9.042 1.00 92.56 111 GLY A C 1
ATOM 867 O O . GLY A 1 111 ? 6.408 -0.530 9.837 1.00 92.56 111 GLY A O 1
ATOM 868 N N . VAL A 1 112 ? 6.214 -2.280 8.465 1.00 96.88 112 VAL A N 1
ATOM 869 C CA . VAL A 1 112 ? 4.820 -2.566 8.841 1.00 96.88 112 VAL A CA 1
ATOM 870 C C . VAL A 1 112 ? 4.724 -3.082 10.276 1.00 96.88 112 VAL A C 1
ATOM 872 O O . VAL A 1 112 ? 5.431 -4.019 10.642 1.00 96.88 112 VAL A O 1
ATOM 875 N N . SER A 1 113 ? 3.815 -2.505 11.066 1.00 96.88 113 SER A N 1
ATOM 876 C CA . SER A 1 113 ? 3.647 -2.834 12.490 1.00 96.88 113 SER A CA 1
ATOM 877 C C . SER A 1 113 ? 2.822 -4.108 12.723 1.00 96.88 113 SER A C 1
ATOM 879 O O . SER A 1 113 ? 2.833 -4.688 13.812 1.00 96.88 113 SER A O 1
ATOM 881 N N . GLY A 1 114 ? 2.067 -4.537 11.706 1.00 94.62 114 GLY A N 1
ATOM 882 C CA . GLY A 1 114 ? 1.087 -5.620 11.811 1.00 94.62 114 GLY A CA 1
ATOM 883 C C . GLY A 1 114 ? -0.207 -5.222 12.530 1.00 94.62 114 GLY A C 1
ATOM 884 O O . GLY A 1 114 ? -1.007 -6.102 12.839 1.00 94.62 114 GLY A O 1
ATOM 885 N N . GLN A 1 115 ? -0.411 -3.930 12.807 1.00 96.25 115 GLN A N 1
ATOM 886 C CA . GLN A 1 115 ? -1.640 -3.405 13.401 1.00 96.25 115 GLN A CA 1
ATOM 887 C C . GLN A 1 115 ? -2.607 -2.889 12.329 1.00 96.25 115 GLN A C 1
ATOM 889 O O . GLN A 1 115 ? -2.203 -2.493 11.236 1.00 96.25 115 GLN A O 1
ATOM 894 N N . LEU A 1 116 ? -3.895 -2.889 12.668 1.00 96.19 116 LEU A N 1
ATOM 895 C CA . LEU A 1 116 ? -4.909 -2.110 11.959 1.00 96.19 116 LEU A CA 1
ATOM 896 C C . LEU A 1 116 ? -4.924 -0.693 12.536 1.00 96.19 116 LEU A C 1
ATOM 898 O O . LEU A 1 116 ? -4.611 -0.524 13.716 1.00 96.19 116 LEU A O 1
ATOM 902 N N . ARG A 1 117 ? -5.353 0.297 11.749 1.00 94.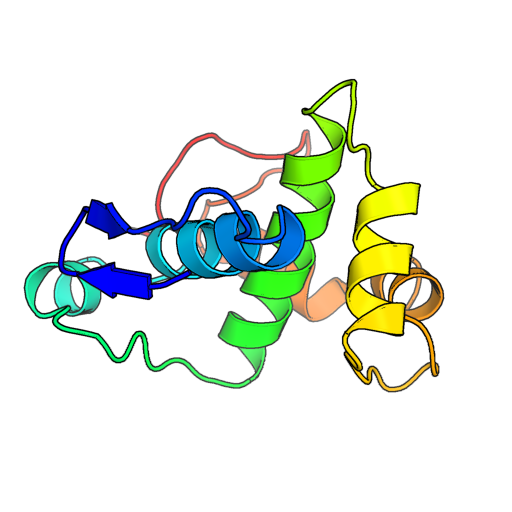94 117 ARG A N 1
ATOM 903 C CA . ARG A 1 117 ? -5.665 1.629 12.281 1.00 94.94 117 ARG A CA 1
ATOM 904 C C . ARG A 1 117 ? -6.688 1.518 13.417 1.00 94.94 117 ARG A C 1
ATOM 906 O O . ARG A 1 117 ? -7.694 0.817 13.252 1.00 94.94 117 ARG A O 1
ATOM 913 N N . CYS A 1 118 ? -6.417 2.170 14.546 1.00 86.44 118 CYS A N 1
ATOM 914 C CA . CYS A 1 118 ? -7.260 2.140 15.746 1.00 86.44 118 CYS A CA 1
ATOM 915 C C . CYS A 1 118 ? -8.501 3.031 15.660 1.00 86.44 118 CYS A C 1
ATOM 917 O O . CYS A 1 118 ? -8.594 3.889 14.759 1.00 86.44 118 CYS A O 1
#

pLDDT: mean 93.72, std 5.71, range [71.94, 98.5]

Sequence (118 aa):
AGLVGTQLLLRDDTPVHSALHEACHFICMTPDRREGLHTDAGGDYDEENAVCYLQILLAGLLPEVGRERMMADMDAWGYSFRLGSTKAWFERDAEDAREWLIEEGVIDGLGVSGQLRC

Organism: NCBI:txid652676

Secondary structure (DSSP, 8-state):
-EEETTEEE--TT--HHHHHHHHHHHHHS-HHHHHT-SS-----HHHHHHHHHHHHHHHTTSTTTHHHHHHHHHHHHT---TTSSHHHHHHHS-HHHHHHHHHTTSB-SSSB-SPPP-

Radius of gyration: 13.57 Å; chains: 1; bounding box: 32×30×32 Å

Foldseek 3Di:
DWDAQPDQDDDPPRDLLVSQLRVLLQQLQDPVLSRVGGTDSDDDPLSSLLSLLLSLLVLCVPPVRHNVNSQVVCVVVPDQDPVGGSVCCNVPPSVSSVVSCVVQPQADPVGGPPHGRD